Protein AF-A0A821FM91-F1 (afdb_monomer)

Mean predicted aligned error: 4.45 Å

InterPro domains:
  IPR000477 Reverse transcriptase domain [PF00078] (10-121)
  IPR000477 Reverse transcriptase domain [PS50878] (1-121)

Organism: NCBI:txid392032

Sequence (121 aa):
MLERIRLWAETNSLVPIEQSGFRPGCLLPTKVLSIYQEVKNNMTANIPTLAIYVDYQKAYDKVWHKGLIVKLNRLSIPLRLLKLIVSWLNDRRPYVIFGENKSDIFYTYVGLPQGSSLSPF

Foldseek 3Di:
DQVVVVVVCVVLVVDDPLDQFLDPPRDPVVNVVVVVVVVVVCVVVVHDDDDDDDDDDQVQQAAQLVVVLVVCVVSVDPPVVSVVSNVQQPPDFDWDDDPPDIGHTDDGRGGDPPPDSNRRD

Secondary structure (DSSP, 8-state):
-HHHHHHHHHHTT-S-TT--TT-TT--HHHHHHHHHHHHHHHHHTT----------TTTTTT-BHHHHHHHHHHTT--HHHHHHHHHHHTT-----EETTEEPPP---SB---TT-TTTT-

Radius of gyration: 19.13 Å; Cα contacts (8 Å, |Δi|>4): 79; chains: 1; bounding box: 35×43×52 Å

Solvent-accessible surface area (backbone atoms only — not comparable to full-atom values): 7645 Å² total; per-residue (Å²): 110,58,67,60,55,50,52,52,36,58,78,66,65,70,62,58,89,84,60,39,77,84,34,91,96,44,50,71,68,60,53,53,49,52,52,52,50,52,53,51,51,30,57,75,68,71,44,92,80,87,86,87,88,85,82,68,86,58,62,52,58,64,37,46,49,70,60,50,54,52,51,45,57,74,70,63,52,56,68,72,59,51,52,50,53,50,61,72,58,51,94,45,70,53,63,51,74,59,91,95,45,71,54,72,75,46,82,59,78,45,37,49,60,84,89,44,85,60,57,75,106

Nearest PDB structures (foldseek):
  8gh6-assembly1_A  TM=9.407E-01  e=5.348E-01  Bombyx mori

Structure (mmCIF, N/CA/C/O backbone):
data_AF-A0A821FM91-F1
#
_entry.id   AF-A0A821FM91-F1
#
loop_
_atom_site.group_PDB
_atom_site.id
_atom_site.type_symbol
_atom_site.label_atom_id
_atom_site.label_alt_id
_atom_site.label_comp_id
_atom_site.label_asym_id
_atom_site.label_entity_id
_atom_site.label_seq_id
_atom_site.pdbx_PDB_ins_code
_atom_site.Cartn_x
_atom_site.Cartn_y
_atom_site.Cartn_z
_atom_site.occupancy
_atom_site.B_iso_or_equiv
_atom_site.auth_seq_id
_atom_site.auth_comp_id
_atom_site.auth_asym_id
_atom_site.auth_atom_id
_atom_site.pdbx_PDB_model_num
ATOM 1 N N . MET A 1 1 ? 3.092 -6.123 14.266 1.00 85.06 1 MET A N 1
ATOM 2 C CA . MET A 1 1 ? 1.953 -6.619 13.452 1.00 85.06 1 MET A CA 1
ATOM 3 C C . MET A 1 1 ? 2.263 -6.518 11.967 1.00 85.06 1 MET A C 1
ATOM 5 O O . MET A 1 1 ? 2.252 -7.559 11.327 1.00 85.06 1 MET A O 1
ATOM 9 N N . LEU A 1 2 ? 2.607 -5.324 11.466 1.00 90.06 2 LEU A N 1
ATOM 10 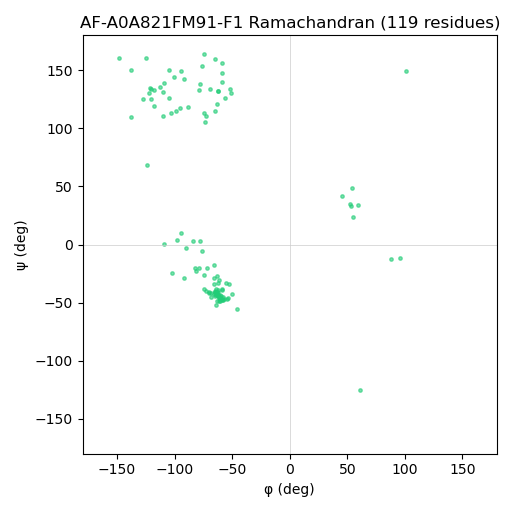C CA . LEU A 1 2 ? 3.031 -5.084 10.080 1.00 90.06 2 LEU A CA 1
ATOM 11 C C . LEU A 1 2 ? 4.055 -6.111 9.572 1.00 90.06 2 LEU A C 1
ATOM 13 O O . LEU A 1 2 ? 3.754 -6.831 8.633 1.00 90.06 2 LEU A O 1
ATOM 17 N N . GLU A 1 3 ? 5.182 -6.284 10.269 1.00 91.81 3 GLU A N 1
ATOM 18 C CA . GLU A 1 3 ? 6.220 -7.251 9.866 1.00 91.81 3 GLU A CA 1
ATOM 19 C C . GLU A 1 3 ? 5.707 -8.685 9.688 1.00 91.81 3 GLU A C 1
ATOM 21 O O . GLU A 1 3 ? 6.156 -9.404 8.805 1.00 91.81 3 GLU A O 1
ATOM 26 N N . ARG A 1 4 ? 4.716 -9.111 10.483 1.00 92.94 4 ARG A N 1
ATOM 27 C CA . ARG A 1 4 ? 4.138 -10.459 10.359 1.00 92.94 4 ARG A CA 1
ATOM 28 C C . ARG A 1 4 ? 3.273 -10.593 9.110 1.00 92.94 4 ARG A C 1
ATOM 30 O O . ARG A 1 4 ? 3.301 -11.639 8.475 1.00 92.94 4 ARG A O 1
ATOM 37 N N . ILE A 1 5 ? 2.496 -9.557 8.789 1.00 92.62 5 ILE A N 1
ATOM 38 C CA . ILE A 1 5 ? 1.675 -9.519 7.572 1.00 92.62 5 ILE A CA 1
ATOM 39 C C . ILE A 1 5 ? 2.595 -9.442 6.356 1.00 92.62 5 ILE A C 1
ATOM 41 O O . ILE A 1 5 ? 2.389 -10.170 5.392 1.00 92.62 5 ILE A O 1
ATOM 45 N N . ARG A 1 6 ? 3.648 -8.627 6.439 1.00 92.25 6 ARG A N 1
ATOM 46 C CA . ARG A 1 6 ? 4.627 -8.465 5.375 1.00 92.25 6 ARG A CA 1
ATOM 47 C C . ARG A 1 6 ? 5.404 -9.736 5.089 1.00 92.25 6 ARG A C 1
ATOM 49 O O . ARG A 1 6 ? 5.415 -10.176 3.947 1.00 92.25 6 ARG A O 1
ATOM 56 N N . LEU A 1 7 ? 5.985 -10.353 6.117 1.00 92.75 7 LEU A N 1
ATOM 57 C CA . LEU A 1 7 ? 6.669 -11.635 5.977 1.00 92.75 7 LEU A CA 1
ATOM 58 C C . LEU A 1 7 ? 5.738 -12.672 5.345 1.00 92.75 7 LEU A C 1
ATOM 60 O O . LEU A 1 7 ? 6.119 -13.329 4.386 1.00 92.75 7 LEU A O 1
ATOM 64 N N . TRP A 1 8 ? 4.496 -12.765 5.828 1.00 94.44 8 TRP A N 1
ATOM 65 C CA . TRP A 1 8 ? 3.517 -13.682 5.256 1.00 94.44 8 TRP A CA 1
ATOM 66 C C . TRP A 1 8 ? 3.219 -13.380 3.777 1.00 94.44 8 TRP A C 1
ATOM 68 O O . TRP A 1 8 ? 3.232 -14.302 2.966 1.00 94.44 8 TRP A O 1
ATOM 78 N N . ALA A 1 9 ? 2.995 -12.118 3.406 1.00 94.25 9 ALA A N 1
ATOM 79 C CA . ALA A 1 9 ? 2.688 -11.732 2.030 1.00 94.25 9 ALA A CA 1
ATOM 80 C C . ALA A 1 9 ? 3.857 -12.003 1.066 1.00 94.25 9 ALA A C 1
ATOM 82 O O . ALA A 1 9 ? 3.634 -12.511 -0.031 1.00 94.25 9 ALA A O 1
ATOM 83 N N . GLU A 1 10 ? 5.092 -11.721 1.487 1.00 92.38 10 GLU A N 1
ATOM 84 C CA . GLU A 1 10 ? 6.310 -11.975 0.704 1.00 92.38 10 GLU A CA 1
ATOM 85 C C . GLU A 1 10 ? 6.571 -13.486 0.567 1.00 92.38 10 GLU A C 1
ATOM 87 O O . GLU A 1 10 ? 6.789 -13.974 -0.538 1.00 92.38 10 GLU A O 1
ATOM 92 N N . THR A 1 11 ? 6.456 -14.266 1.653 1.00 94.44 11 THR A N 1
ATOM 93 C CA . THR A 1 11 ? 6.614 -15.736 1.609 1.00 94.44 11 THR A CA 1
ATOM 94 C C . THR A 1 11 ? 5.577 -16.409 0.704 1.00 94.44 11 THR A C 1
ATOM 96 O O . THR A 1 11 ? 5.870 -17.433 0.096 1.00 94.44 11 THR A O 1
ATOM 99 N N . ASN A 1 12 ? 4.380 -15.830 0.579 1.00 95.12 12 ASN A N 1
ATOM 100 C CA . ASN A 1 12 ? 3.323 -16.341 -0.296 1.00 95.12 12 ASN A CA 1
ATOM 101 C C . ASN A 1 12 ? 3.318 -15.678 -1.685 1.00 95.12 12 ASN A C 1
ATOM 103 O O . ASN A 1 12 ? 2.372 -15.880 -2.441 1.00 95.12 12 ASN A O 1
ATOM 107 N N . SER A 1 13 ? 4.351 -14.898 -2.033 1.00 93.81 13 SER A N 1
ATOM 108 C CA . SER A 1 13 ? 4.489 -14.228 -3.338 1.00 93.81 13 SER A CA 1
ATOM 109 C C . SER A 1 13 ? 3.263 -13.390 -3.740 1.00 93.81 13 SER A C 1
ATOM 111 O O . SER A 1 13 ? 2.902 -13.312 -4.911 1.00 93.81 13 SER A O 1
ATOM 113 N N . LEU A 1 14 ? 2.598 -12.767 -2.761 1.00 93.31 14 LEU A N 1
ATOM 114 C CA . LEU A 1 14 ? 1.389 -11.969 -2.996 1.00 93.31 14 LEU A CA 1
ATOM 115 C C . LEU A 1 14 ? 1.690 -10.544 -3.460 1.00 93.31 14 LEU A C 1
ATOM 117 O O . LEU A 1 14 ? 0.810 -9.880 -4.006 1.00 93.31 14 LEU A O 1
ATOM 121 N N . VAL A 1 15 ? 2.908 -10.065 -3.207 1.00 90.94 15 VAL A N 1
ATOM 122 C CA . VAL A 1 15 ? 3.376 -8.743 -3.626 1.00 90.94 15 VAL A CA 1
ATOM 123 C C . VAL A 1 15 ? 4.196 -8.914 -4.907 1.00 90.94 15 VAL A C 1
ATOM 125 O O . VAL A 1 15 ? 5.249 -9.553 -4.853 1.00 90.94 15 VAL A O 1
ATOM 128 N N . PRO A 1 16 ? 3.748 -8.365 -6.051 1.00 91.19 16 PRO A N 1
ATOM 129 C CA . PRO A 1 16 ? 4.504 -8.428 -7.298 1.00 91.19 16 PRO A CA 1
ATOM 130 C C . PRO A 1 16 ? 5.885 -7.787 -7.148 1.00 91.19 16 PRO A C 1
ATOM 132 O O . PRO A 1 16 ? 6.050 -6.802 -6.421 1.00 91.19 16 PRO A O 1
ATOM 135 N N . ILE A 1 17 ? 6.884 -8.306 -7.863 1.00 89.50 17 ILE A N 1
ATOM 136 C CA . ILE A 1 17 ? 8.252 -7.779 -7.781 1.00 89.50 17 ILE A CA 1
ATOM 137 C C . ILE A 1 17 ? 8.341 -6.329 -8.273 1.00 89.50 17 ILE A C 1
ATOM 139 O O . ILE A 1 17 ? 9.167 -5.550 -7.801 1.00 89.50 17 ILE A O 1
ATOM 143 N N . GLU A 1 18 ? 7.430 -5.944 -9.161 1.00 89.88 18 GLU A N 1
ATOM 144 C CA . GLU A 1 18 ? 7.314 -4.617 -9.742 1.00 89.88 18 GLU A CA 1
ATOM 145 C C . GLU A 1 18 ? 6.798 -3.577 -8.740 1.00 89.88 18 GLU A C 1
ATOM 147 O O . GLU A 1 18 ? 7.006 -2.378 -8.971 1.00 89.88 18 GLU A O 1
ATOM 152 N N . GLN A 1 19 ? 6.144 -4.007 -7.650 1.00 90.88 19 GLN A N 1
ATOM 153 C CA . GLN A 1 19 ? 5.622 -3.122 -6.614 1.00 90.88 19 GLN A CA 1
ATOM 154 C C . GLN A 1 19 ? 6.771 -2.551 -5.779 1.00 90.88 19 GLN A C 1
ATOM 156 O O . GLN A 1 19 ? 7.421 -3.244 -4.998 1.00 90.88 19 GLN A O 1
ATOM 161 N N . SER A 1 20 ? 6.996 -1.246 -5.933 1.00 90.94 20 SER A N 1
ATOM 162 C CA . SER A 1 20 ? 8.031 -0.507 -5.197 1.00 90.94 20 SER A CA 1
ATOM 163 C C . SER A 1 20 ? 7.475 0.327 -4.041 1.00 90.94 20 SER A C 1
ATOM 165 O O . SER A 1 20 ? 8.198 0.628 -3.096 1.00 90.94 20 SER A O 1
ATOM 167 N N . GLY A 1 21 ? 6.197 0.711 -4.105 1.00 90.25 21 GLY A N 1
ATOM 168 C CA . GLY A 1 21 ? 5.554 1.505 -3.058 1.00 90.25 21 GLY A CA 1
ATOM 169 C C . GLY A 1 21 ? 5.518 0.754 -1.729 1.00 90.25 21 GLY A C 1
ATOM 170 O O . GLY A 1 21 ? 5.141 -0.416 -1.693 1.00 90.25 21 GLY A O 1
ATOM 171 N N . PHE A 1 22 ? 5.920 1.436 -0.651 1.00 87.81 22 PHE A N 1
ATOM 172 C CA . PHE A 1 22 ? 5.894 0.928 0.730 1.00 87.81 22 PHE A CA 1
ATOM 173 C C . PHE A 1 22 ? 6.627 -0.408 0.941 1.00 87.81 22 PHE A C 1
ATOM 175 O O . PHE A 1 22 ? 6.376 -1.119 1.914 1.00 87.81 22 PHE A O 1
ATOM 182 N N . ARG A 1 23 ? 7.581 -0.732 0.057 1.00 87.94 23 ARG A N 1
ATOM 183 C CA . ARG A 1 23 ? 8.397 -1.944 0.126 1.00 87.94 23 ARG A CA 1
ATOM 184 C C . ARG A 1 23 ? 9.839 -1.587 0.495 1.00 87.94 23 ARG A C 1
ATOM 186 O O . ARG A 1 23 ? 10.547 -0.976 -0.301 1.00 87.94 23 ARG A O 1
ATOM 193 N N . PRO A 1 24 ? 10.300 -1.940 1.704 1.00 86.75 24 PRO A N 1
ATOM 194 C CA . PRO A 1 24 ? 11.685 -1.730 2.109 1.00 86.75 24 PRO A CA 1
ATOM 195 C C . PRO A 1 24 ? 12.705 -2.279 1.114 1.00 86.75 24 PRO A C 1
ATOM 197 O O . PRO A 1 24 ? 12.565 -3.402 0.635 1.00 86.75 24 PRO A O 1
ATOM 200 N N . GLY A 1 25 ? 13.718 -1.462 0.823 1.00 87.19 25 GLY A N 1
ATOM 201 C CA . GLY A 1 25 ? 14.718 -1.715 -0.218 1.00 87.19 25 GLY A CA 1
ATOM 202 C C . GLY A 1 25 ? 14.322 -1.211 -1.612 1.00 87.19 25 GLY A C 1
ATOM 203 O O . GLY A 1 25 ? 15.186 -1.118 -2.479 1.00 87.19 25 GLY A O 1
ATOM 204 N N . CYS A 1 26 ? 13.062 -0.825 -1.837 1.00 89.19 26 CYS A N 1
ATOM 205 C CA . CYS A 1 26 ? 12.602 -0.259 -3.103 1.00 89.19 26 CYS A CA 1
ATOM 206 C C . CYS A 1 26 ? 12.451 1.261 -2.991 1.00 89.19 26 CYS A C 1
ATOM 208 O O . CYS A 1 26 ? 11.584 1.766 -2.280 1.00 89.19 26 CYS A O 1
ATOM 210 N N . LEU A 1 27 ? 13.292 2.002 -3.714 1.00 91.38 27 LEU A N 1
ATOM 211 C CA . LEU A 1 27 ? 13.264 3.463 -3.733 1.00 91.38 27 LEU A CA 1
ATOM 212 C C . LEU A 1 27 ? 12.650 3.981 -5.037 1.00 91.38 27 LEU A C 1
ATOM 214 O O . LEU A 1 27 ? 12.798 3.371 -6.099 1.00 91.38 27 LEU A O 1
ATOM 218 N N . LEU A 1 28 ? 12.005 5.150 -4.964 1.00 91.19 28 LEU A N 1
ATOM 219 C CA . LEU A 1 28 ? 11.433 5.823 -6.133 1.00 91.19 28 LEU A CA 1
ATOM 220 C C . LEU A 1 28 ? 12.461 6.031 -7.265 1.00 91.19 28 LEU A C 1
ATOM 222 O O . LEU A 1 28 ? 12.135 5.675 -8.398 1.00 91.19 28 LEU A O 1
ATOM 226 N N . PRO A 1 29 ? 13.697 6.515 -7.009 1.00 93.44 29 PRO A N 1
ATOM 227 C CA . PRO A 1 29 ? 14.688 6.692 -8.070 1.00 93.44 29 PRO A CA 1
ATOM 228 C C . PRO A 1 29 ? 15.009 5.392 -8.811 1.00 93.44 29 PRO A C 1
ATOM 230 O O . PRO A 1 29 ? 15.119 5.399 -10.033 1.00 93.44 29 PRO A O 1
ATOM 233 N N . THR A 1 30 ? 15.081 4.263 -8.100 1.00 89.56 30 THR A N 1
ATOM 234 C CA . THR A 1 30 ? 15.330 2.949 -8.707 1.00 89.56 30 THR A CA 1
ATOM 235 C C . THR A 1 30 ? 14.200 2.555 -9.654 1.00 89.56 30 THR A C 1
ATOM 237 O O . THR A 1 30 ? 14.458 2.061 -10.750 1.00 89.56 30 THR A O 1
ATOM 240 N N . LYS A 1 31 ? 12.942 2.813 -9.273 1.00 91.75 31 LYS A N 1
ATOM 241 C CA . LYS A 1 31 ? 11.792 2.501 -10.131 1.00 91.75 31 LYS A CA 1
ATOM 242 C C . LYS A 1 31 ? 11.726 3.412 -11.357 1.00 91.75 31 LYS A C 1
ATOM 244 O O . LYS A 1 31 ? 11.471 2.921 -12.453 1.00 91.75 31 LYS A O 1
ATOM 249 N N . VAL A 1 32 ? 12.007 4.704 -11.189 1.00 94.00 32 VAL A N 1
ATOM 250 C CA . VAL A 1 32 ? 12.088 5.662 -12.305 1.00 94.00 32 VAL A CA 1
ATOM 251 C C . VAL A 1 32 ? 13.190 5.257 -13.283 1.00 94.00 32 VAL A C 1
ATOM 253 O O . VAL A 1 32 ? 12.946 5.208 -14.486 1.00 94.00 32 VAL A O 1
ATOM 256 N N . LEU A 1 33 ? 14.373 4.897 -12.777 1.00 94.38 33 LEU A N 1
ATOM 257 C CA . LEU A 1 33 ? 15.487 4.442 -13.606 1.00 94.38 33 LEU A CA 1
ATOM 258 C C . LEU A 1 33 ? 15.150 3.149 -14.361 1.00 94.38 33 LEU A C 1
ATOM 260 O O . LEU A 1 33 ? 15.468 3.038 -15.541 1.00 94.38 33 LEU A O 1
ATOM 264 N N . SER A 1 34 ? 14.469 2.201 -13.709 1.00 92.69 34 SER A N 1
ATOM 265 C CA . SER A 1 34 ? 14.004 0.963 -14.347 1.00 92.69 34 SER A CA 1
ATOM 266 C C . SER A 1 34 ? 13.078 1.247 -15.531 1.00 92.69 34 SER A C 1
ATOM 268 O O . SER A 1 34 ? 13.289 0.693 -16.606 1.00 92.69 34 SER A O 1
ATOM 270 N N . ILE A 1 35 ? 12.085 2.126 -15.353 1.00 94.31 35 ILE A N 1
ATOM 271 C CA . ILE A 1 35 ? 11.147 2.505 -16.423 1.00 94.31 35 ILE A CA 1
ATOM 272 C C . ILE A 1 35 ? 11.891 3.236 -17.547 1.00 94.31 35 ILE A C 1
ATOM 274 O O . ILE A 1 35 ? 11.697 2.933 -18.721 1.00 94.31 35 ILE A O 1
ATOM 278 N N . TYR A 1 36 ? 12.778 4.172 -17.199 1.00 96.19 36 TYR A N 1
ATOM 279 C CA . TYR A 1 36 ? 13.594 4.891 -18.178 1.00 96.19 36 TYR A CA 1
ATOM 280 C C . TYR A 1 36 ? 14.438 3.935 -19.030 1.00 96.19 36 TYR A C 1
ATOM 282 O O . TYR A 1 36 ? 14.482 4.068 -20.254 1.00 96.19 36 TYR A O 1
ATOM 290 N N . GLN A 1 37 ? 15.087 2.956 -18.396 1.00 96.88 37 GLN A N 1
ATOM 291 C CA . GLN A 1 37 ? 15.913 1.976 -19.092 1.00 96.88 37 GLN A CA 1
ATOM 292 C C . GLN A 1 37 ? 15.078 1.088 -20.020 1.00 96.88 37 GLN A C 1
ATOM 294 O O . GLN A 1 37 ? 15.501 0.826 -21.143 1.00 96.88 37 GLN A O 1
ATOM 299 N N . GLU A 1 38 ? 13.893 0.658 -19.586 1.00 96.06 38 GLU A N 1
ATOM 300 C CA . GLU A 1 38 ? 12.968 -0.133 -20.403 1.00 96.06 38 GLU A CA 1
ATOM 301 C C . GLU A 1 38 ? 12.524 0.635 -21.655 1.00 96.06 38 GLU A C 1
ATOM 303 O O . GLU A 1 38 ? 12.663 0.139 -22.774 1.00 96.06 38 GLU A O 1
ATOM 308 N N . VAL A 1 39 ? 12.103 1.893 -21.487 1.00 97.38 39 VAL A N 1
ATOM 309 C CA . VAL A 1 39 ? 11.733 2.774 -22.607 1.00 97.38 39 VAL A CA 1
ATOM 310 C C . VAL A 1 39 ? 12.913 2.968 -23.563 1.00 97.38 39 VAL A C 1
ATOM 312 O O . VAL A 1 39 ? 12.749 2.865 -24.778 1.00 97.38 39 VAL A O 1
ATOM 315 N N . LYS A 1 40 ? 14.120 3.203 -23.035 1.00 97.81 40 LYS A N 1
ATOM 316 C CA . LYS A 1 40 ? 15.336 3.381 -23.844 1.00 97.81 40 LYS A CA 1
ATOM 317 C C . LYS A 1 40 ? 15.703 2.121 -24.635 1.00 97.81 40 LYS A C 1
ATOM 319 O O . LYS A 1 40 ? 16.094 2.221 -25.801 1.00 97.81 40 LYS A O 1
ATOM 324 N N . ASN A 1 41 ? 15.569 0.947 -24.023 1.00 98.12 41 ASN A N 1
ATOM 325 C CA . ASN A 1 41 ? 15.821 -0.332 -24.684 1.00 98.12 41 ASN A CA 1
ATOM 326 C C . ASN A 1 41 ? 14.839 -0.552 -25.838 1.00 98.12 41 ASN A C 1
ATOM 328 O O . ASN A 1 41 ? 15.267 -0.828 -26.958 1.00 98.12 41 ASN A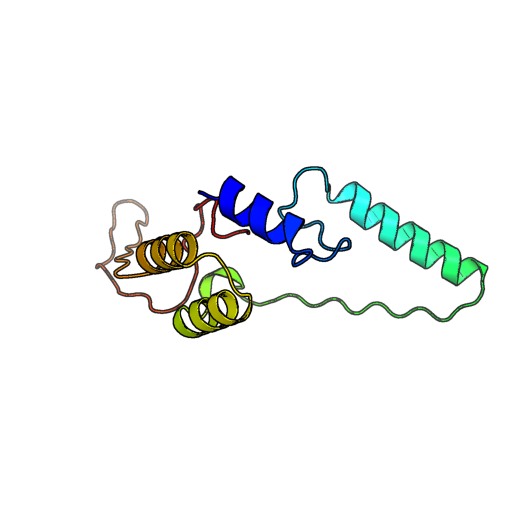 O 1
ATOM 332 N N . ASN A 1 42 ? 13.544 -0.348 -25.593 1.00 98.06 42 ASN A N 1
ATOM 333 C CA . ASN A 1 42 ? 12.517 -0.512 -26.620 1.00 98.06 42 ASN A CA 1
ATOM 334 C C . ASN A 1 42 ? 12.681 0.496 -27.761 1.00 98.06 42 ASN A C 1
ATOM 336 O O . ASN A 1 42 ? 12.538 0.128 -28.925 1.00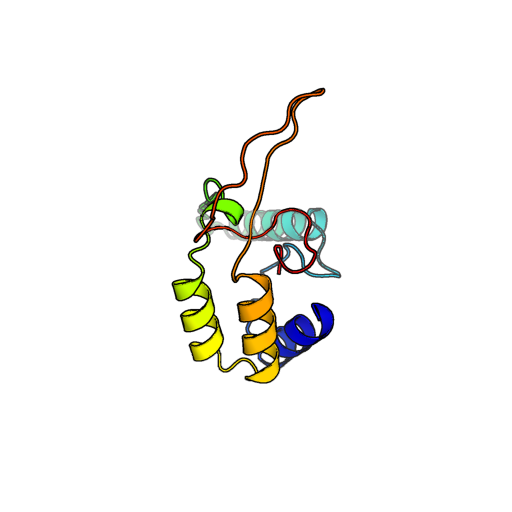 98.06 42 ASN A O 1
ATOM 340 N N . MET A 1 43 ? 13.056 1.740 -27.445 1.00 97.19 43 MET A N 1
ATOM 341 C CA . MET A 1 43 ? 13.364 2.759 -28.449 1.00 97.19 43 MET A CA 1
ATOM 342 C C . MET A 1 43 ? 14.530 2.328 -29.348 1.00 97.19 43 MET A C 1
ATOM 344 O O . MET A 1 43 ? 14.440 2.448 -30.565 1.00 97.19 43 MET A O 1
ATOM 348 N N . THR A 1 44 ? 15.596 1.768 -28.767 1.00 97.94 44 THR A N 1
ATOM 349 C CA . THR A 1 44 ? 16.758 1.261 -29.524 1.00 97.94 44 THR A CA 1
ATOM 350 C C . THR A 1 44 ? 16.388 0.062 -30.403 1.00 97.94 44 THR A C 1
ATOM 352 O O . THR A 1 44 ? 16.914 -0.093 -31.502 1.00 97.94 44 THR A O 1
ATOM 355 N N . ALA A 1 45 ? 15.460 -0.774 -29.937 1.00 98.25 45 ALA A N 1
ATOM 356 C CA . ALA A 1 45 ? 14.961 -1.940 -30.659 1.00 98.25 45 ALA A CA 1
ATOM 357 C C . ALA A 1 45 ? 13.836 -1.621 -31.668 1.00 98.25 45 ALA A C 1
ATOM 359 O O . ALA A 1 45 ? 13.306 -2.542 -32.284 1.00 98.25 45 ALA A O 1
ATOM 360 N N . ASN A 1 46 ? 13.458 -0.346 -31.842 1.00 97.38 46 ASN A N 1
ATOM 361 C CA . ASN A 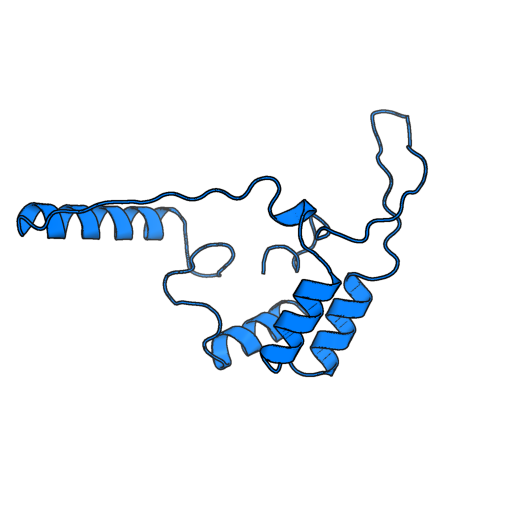1 46 ? 12.304 0.084 -32.645 1.00 97.38 46 ASN A CA 1
ATOM 362 C C . ASN A 1 46 ? 10.981 -0.607 -32.255 1.00 97.38 46 ASN A C 1
ATOM 364 O O . ASN A 1 46 ? 10.118 -0.844 -33.099 1.00 97.38 46 ASN A O 1
ATOM 368 N N . ILE A 1 47 ? 10.809 -0.927 -30.971 1.00 98.25 47 ILE A N 1
ATOM 369 C CA . ILE A 1 47 ? 9.583 -1.517 -30.429 1.00 98.25 47 ILE A CA 1
ATOM 370 C C . ILE A 1 47 ? 8.635 -0.379 -30.014 1.00 98.25 47 ILE A C 1
ATOM 372 O O . ILE A 1 47 ?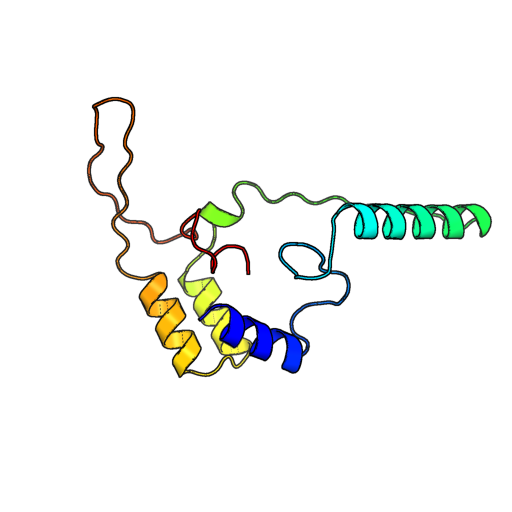 8.976 0.400 -29.113 1.00 98.25 47 ILE A O 1
ATOM 376 N N . PRO A 1 48 ? 7.432 -0.269 -30.613 1.00 96.00 48 PRO A N 1
ATOM 377 C CA . PRO A 1 48 ? 6.430 0.696 -30.176 1.00 96.00 48 PRO A CA 1
ATOM 378 C C . PRO A 1 48 ? 6.099 0.499 -28.695 1.00 96.00 48 PRO A C 1
ATOM 380 O O . PRO A 1 48 ? 5.748 -0.598 -28.270 1.00 96.00 48 PRO A O 1
ATOM 383 N N . THR A 1 49 ? 6.215 1.565 -27.903 1.00 95.94 49 THR A N 1
ATOM 384 C CA . THR A 1 49 ? 6.018 1.518 -26.447 1.00 95.94 49 THR A CA 1
ATOM 385 C C . THR A 1 49 ? 4.917 2.488 -26.037 1.00 95.94 49 THR A C 1
ATOM 387 O O . THR A 1 49 ? 4.947 3.658 -26.412 1.00 95.94 49 THR A O 1
ATOM 390 N N . LEU A 1 50 ? 3.961 2.005 -25.242 1.00 95.88 50 LEU A N 1
ATOM 391 C CA . LEU A 1 50 ? 2.870 2.789 -24.665 1.00 95.88 50 LEU A CA 1
ATOM 392 C C . LEU A 1 50 ? 2.929 2.683 -23.140 1.00 95.88 50 LEU A C 1
ATOM 394 O O . LEU A 1 50 ? 3.064 1.586 -22.604 1.00 95.88 50 LEU A O 1
ATOM 398 N N . ALA A 1 51 ? 2.778 3.809 -22.446 1.00 94.31 51 ALA A N 1
ATOM 399 C CA . ALA A 1 51 ? 2.658 3.847 -20.992 1.00 94.31 51 ALA A CA 1
ATOM 400 C C . ALA A 1 51 ? 1.251 4.303 -20.584 1.00 94.31 51 ALA A C 1
ATOM 402 O O . ALA A 1 51 ? 0.732 5.280 -21.123 1.00 94.31 51 ALA A O 1
ATOM 403 N N . ILE A 1 52 ? 0.655 3.612 -19.609 1.00 95.94 52 ILE A N 1
ATOM 404 C CA . ILE A 1 52 ? -0.635 3.969 -19.010 1.00 95.94 52 ILE A CA 1
ATOM 405 C C . ILE A 1 52 ? -0.397 4.259 -17.531 1.00 95.94 52 ILE A C 1
ATOM 407 O O . ILE A 1 52 ? 0.032 3.383 -16.781 1.00 95.94 52 ILE A O 1
ATOM 411 N N . TYR A 1 53 ? -0.697 5.487 -17.115 1.00 94.25 53 TYR A N 1
ATOM 412 C CA . TYR A 1 53 ? -0.601 5.912 -15.722 1.00 94.25 53 TYR A CA 1
ATOM 413 C C . TYR A 1 53 ? -2.001 5.996 -15.120 1.00 94.25 53 TYR A C 1
ATOM 415 O O . TYR A 1 53 ? -2.877 6.664 -15.666 1.00 94.25 53 TYR A O 1
ATOM 423 N N . VAL A 1 54 ? -2.208 5.309 -13.996 1.00 95.75 54 VAL A N 1
ATOM 424 C CA . VAL A 1 54 ? -3.482 5.281 -13.270 1.00 95.75 54 VAL A CA 1
ATOM 425 C C . VAL A 1 54 ? -3.245 5.803 -11.864 1.00 95.75 54 VAL A C 1
ATOM 427 O O . VAL A 1 54 ? -2.403 5.269 -11.144 1.00 95.75 54 VAL A O 1
ATOM 430 N N . ASP A 1 55 ? -4.014 6.817 -11.474 1.00 94.88 55 ASP A N 1
ATOM 431 C CA . ASP A 1 55 ? -4.037 7.333 -10.109 1.00 94.88 55 ASP A CA 1
ATOM 432 C C . ASP A 1 55 ? -5.428 7.164 -9.493 1.00 94.88 55 ASP A C 1
ATOM 434 O O . ASP A 1 55 ? -6.455 7.451 -10.115 1.00 94.88 55 ASP A O 1
ATOM 438 N N . TYR A 1 56 ? -5.466 6.660 -8.261 1.00 92.56 56 TYR A N 1
ATOM 439 C CA . TYR A 1 56 ? -6.713 6.371 -7.562 1.00 92.56 56 TYR A CA 1
ATOM 440 C C . TYR A 1 56 ? -7.102 7.534 -6.654 1.00 92.56 56 TYR A C 1
ATOM 442 O O . TYR A 1 56 ? -6.452 7.820 -5.648 1.00 92.56 56 TYR A O 1
ATOM 450 N N . GLN A 1 57 ? -8.252 8.147 -6.936 1.00 93.75 57 GLN A N 1
ATOM 451 C CA . GLN A 1 57 ? -8.768 9.231 -6.109 1.00 93.75 57 GLN A CA 1
ATOM 452 C C . GLN A 1 57 ? -9.078 8.751 -4.680 1.00 93.75 57 GLN A C 1
ATOM 454 O O . GLN A 1 57 ? -9.972 7.921 -4.485 1.00 93.75 57 GLN A O 1
ATOM 459 N N . LYS A 1 58 ? -8.428 9.362 -3.678 1.00 90.69 58 LYS A N 1
ATOM 460 C CA . LYS A 1 58 ? -8.627 9.069 -2.244 1.00 90.69 58 LYS A CA 1
ATOM 461 C C . LYS A 1 58 ? -8.457 7.576 -1.922 1.00 90.69 58 LYS A C 1
ATOM 463 O O . LYS A 1 58 ? -9.308 6.974 -1.266 1.00 90.69 58 LYS A O 1
ATOM 468 N N . ALA A 1 59 ? -7.365 6.981 -2.407 1.00 91.56 59 ALA A N 1
ATOM 469 C CA . ALA A 1 59 ? -7.087 5.547 -2.293 1.00 91.56 59 ALA A CA 1
ATOM 470 C C . ALA A 1 59 ? -7.246 5.007 -0.861 1.00 91.56 59 ALA A C 1
ATOM 472 O O . ALA A 1 59 ? -7.870 3.966 -0.671 1.00 91.56 59 ALA A O 1
ATOM 473 N N . TYR A 1 60 ? -6.761 5.742 0.145 1.00 90.50 60 TYR A N 1
ATOM 474 C CA . TYR A 1 60 ? -6.900 5.340 1.544 1.00 90.50 60 TYR A CA 1
ATOM 475 C C . TYR A 1 60 ? -8.306 5.538 2.089 1.00 90.50 60 TYR A C 1
ATOM 477 O O . TYR A 1 60 ? -8.761 4.679 2.828 1.00 90.50 60 TYR A O 1
ATOM 485 N N . ASP A 1 61 ? -9.015 6.608 1.729 1.00 90.06 61 ASP A N 1
ATOM 486 C CA . ASP A 1 61 ? -10.308 6.948 2.346 1.00 90.06 61 ASP A CA 1
ATOM 487 C C . ASP A 1 61 ? -11.470 6.113 1.796 1.00 90.06 61 ASP A C 1
ATOM 489 O O . ASP A 1 61 ? -12.508 5.981 2.441 1.00 90.06 61 ASP A O 1
ATOM 493 N N . LYS A 1 62 ? -11.306 5.527 0.604 1.00 92.38 62 LYS A N 1
ATOM 494 C CA . LYS A 1 62 ? -12.365 4.775 -0.088 1.00 92.38 62 LYS A CA 1
ATOM 495 C C . LYS A 1 62 ? -12.287 3.256 0.088 1.00 92.38 62 LYS A C 1
ATOM 497 O O . LYS A 1 62 ? -13.092 2.538 -0.502 1.00 92.38 62 LYS A O 1
ATOM 502 N N . VAL A 1 63 ? -11.358 2.737 0.894 1.00 94.25 63 VAL A N 1
ATOM 503 C CA . VAL A 1 63 ? -11.213 1.283 1.082 1.00 94.25 63 VAL A CA 1
ATOM 504 C C . VAL A 1 63 ? -12.444 0.693 1.767 1.00 94.25 63 VAL A C 1
ATOM 506 O O . VAL A 1 63 ? -12.710 0.966 2.935 1.00 94.25 63 VAL A O 1
ATOM 509 N N . TRP A 1 64 ? -13.182 -0.166 1.068 1.00 93.94 64 TRP A N 1
ATOM 510 C CA . TRP A 1 64 ? -14.345 -0.846 1.632 1.00 93.94 64 TRP A CA 1
ATOM 511 C C . TRP A 1 64 ? -13.927 -1.958 2.599 1.00 93.94 64 TRP A C 1
ATOM 513 O O . TRP A 1 64 ? -13.379 -2.977 2.178 1.00 93.94 64 TRP A O 1
ATOM 523 N N . HIS A 1 65 ? -14.218 -1.794 3.895 1.00 93.88 65 HIS A N 1
ATOM 524 C CA . HIS A 1 65 ? -13.740 -2.713 4.939 1.00 93.88 65 HIS A CA 1
ATOM 525 C C . HIS A 1 65 ? -14.187 -4.158 4.714 1.00 93.88 65 HIS A C 1
ATOM 527 O O . HIS A 1 65 ? -13.362 -5.067 4.748 1.00 93.88 65 HIS A O 1
ATOM 533 N N . LYS A 1 66 ? -15.477 -4.383 4.424 1.00 93.75 66 LYS A N 1
ATOM 534 C CA . LYS A 1 66 ? -16.001 -5.740 4.180 1.00 93.75 66 LYS A CA 1
ATOM 535 C C . LYS A 1 66 ? -15.330 -6.382 2.963 1.00 93.75 66 LYS A C 1
ATOM 537 O O . LYS A 1 66 ? -14.929 -7.540 3.032 1.00 93.75 66 LYS A O 1
ATOM 542 N N . GLY A 1 67 ? -15.161 -5.620 1.880 1.00 95.75 67 GLY A N 1
ATOM 543 C CA . GLY A 1 67 ? -14.474 -6.084 0.674 1.00 95.75 67 GLY A CA 1
ATOM 544 C C . GLY A 1 67 ? -13.014 -6.449 0.935 1.00 95.75 67 GLY A C 1
ATOM 545 O O . GLY A 1 67 ? -12.562 -7.508 0.501 1.00 95.75 67 GLY A O 1
ATOM 546 N N . LEU A 1 68 ? -12.299 -5.624 1.706 1.00 95.12 68 LEU A N 1
ATOM 547 C CA . LEU A 1 68 ? -10.925 -5.898 2.124 1.00 95.12 68 LEU A CA 1
ATOM 548 C C . LEU A 1 68 ? -10.834 -7.193 2.943 1.00 95.12 68 LEU A C 1
ATOM 550 O O . LEU A 1 68 ? -10.003 -8.045 2.640 1.00 95.12 68 LEU A O 1
ATOM 554 N N . ILE A 1 69 ? -11.716 -7.384 3.927 1.00 95.81 69 ILE A N 1
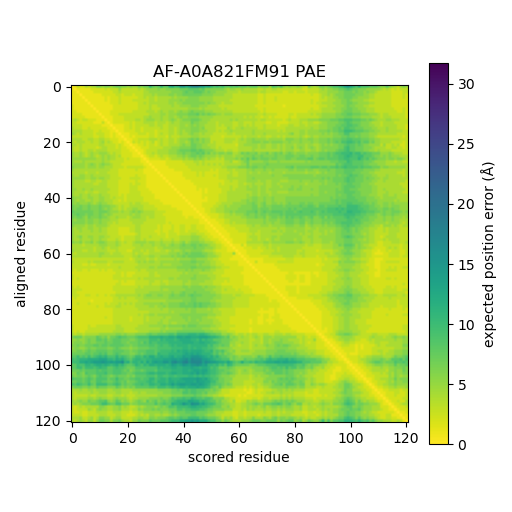ATOM 555 C CA . ILE A 1 69 ? -11.749 -8.594 4.765 1.00 95.81 69 ILE A CA 1
ATOM 556 C C . ILE A 1 69 ? -12.013 -9.843 3.913 1.00 95.81 69 ILE A C 1
ATOM 558 O O . ILE A 1 69 ? -11.314 -10.844 4.061 1.00 95.81 69 ILE A O 1
ATOM 562 N N . VAL A 1 70 ? -12.975 -9.782 2.985 1.00 97.06 70 VAL A N 1
ATOM 563 C CA . VAL A 1 70 ? -13.263 -10.890 2.057 1.00 97.06 70 VAL A CA 1
ATOM 564 C C . VAL A 1 70 ? -12.055 -11.188 1.169 1.00 97.06 70 VAL A C 1
ATOM 566 O O . VAL A 1 70 ? -11.700 -12.356 1.006 1.00 97.06 70 VAL A O 1
ATOM 569 N N . LYS A 1 71 ? -11.395 -10.158 0.624 1.00 96.25 71 LYS A N 1
ATOM 570 C CA . LYS A 1 71 ? -10.185 -10.314 -0.195 1.00 96.25 71 LYS A CA 1
ATOM 571 C C . LYS A 1 71 ? -9.063 -10.985 0.598 1.00 96.25 71 LYS A C 1
ATOM 573 O O . LYS A 1 71 ? -8.501 -11.965 0.127 1.00 96.25 71 LYS A O 1
ATOM 578 N N . LEU A 1 72 ? -8.781 -10.512 1.810 1.00 95.31 72 LEU A N 1
ATOM 579 C CA . LEU A 1 72 ? -7.745 -11.077 2.680 1.00 95.31 72 LEU A CA 1
ATOM 580 C C . LEU A 1 72 ? -8.041 -12.530 3.069 1.00 95.31 72 LEU A C 1
ATOM 582 O O . LEU A 1 72 ? -7.136 -13.362 3.070 1.00 95.31 72 LEU A O 1
ATOM 586 N N . ASN A 1 73 ? -9.306 -12.856 3.341 1.00 96.00 73 ASN A N 1
ATOM 587 C CA . ASN A 1 73 ? -9.720 -14.229 3.615 1.00 96.00 73 ASN A CA 1
ATOM 588 C C . ASN A 1 73 ? -9.529 -15.145 2.393 1.00 96.00 73 ASN A C 1
ATOM 590 O O . ASN A 1 73 ? -9.059 -16.269 2.538 1.00 96.00 73 ASN A O 1
ATOM 594 N N . ARG A 1 74 ? -9.836 -14.657 1.181 1.00 96.50 74 ARG A N 1
ATOM 595 C CA . ARG A 1 74 ? -9.597 -15.390 -0.078 1.00 96.50 74 ARG A CA 1
ATOM 596 C C . ARG A 1 74 ? -8.114 -15.606 -0.377 1.00 96.50 74 ARG A C 1
ATOM 598 O O . ARG A 1 74 ? -7.778 -16.596 -1.007 1.00 96.50 74 ARG A O 1
ATOM 605 N N . LEU A 1 75 ? -7.248 -14.708 0.091 1.00 95.44 75 LEU A N 1
ATOM 606 C CA . LEU A 1 75 ? -5.792 -14.860 0.022 1.00 95.44 75 LEU A CA 1
ATOM 607 C C . LEU A 1 75 ? -5.237 -15.810 1.098 1.00 95.44 75 LEU A C 1
ATOM 609 O O . LEU A 1 75 ? -4.027 -15.966 1.202 1.00 95.44 75 LEU A O 1
ATOM 613 N N . SER A 1 76 ? -6.099 -16.428 1.913 1.00 95.56 76 SER A N 1
ATOM 614 C CA . SER A 1 76 ? -5.712 -17.381 2.959 1.00 95.56 76 SER A CA 1
ATOM 615 C C . SER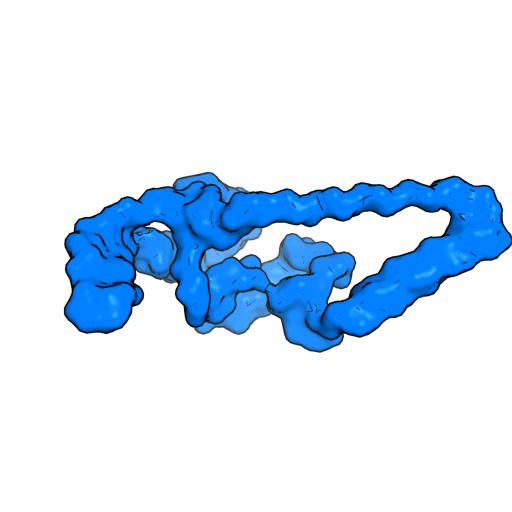 A 1 76 ? -4.762 -16.799 4.014 1.00 95.56 76 SER A C 1
ATOM 617 O O . SER A 1 76 ? -3.921 -17.513 4.565 1.00 95.56 76 SER A O 1
ATOM 619 N N . ILE A 1 77 ? -4.912 -15.509 4.347 1.00 95.44 77 ILE A N 1
ATOM 620 C CA . ILE A 1 77 ? -4.159 -14.919 5.460 1.00 95.44 77 ILE A CA 1
ATOM 621 C C . ILE A 1 77 ? -4.473 -15.669 6.767 1.00 95.44 77 ILE A C 1
ATOM 623 O O . ILE A 1 77 ? -5.636 -16.001 7.020 1.00 95.44 77 ILE A O 1
ATOM 627 N N . PRO A 1 78 ? -3.479 -15.926 7.640 1.00 95.75 78 PRO A N 1
ATOM 628 C CA . PRO A 1 78 ? -3.708 -16.609 8.900 1.00 95.75 78 PRO A CA 1
ATOM 629 C C . PRO A 1 78 ? -4.847 -15.970 9.690 1.00 95.75 78 PRO A C 1
ATOM 631 O O . PRO A 1 78 ? -4.839 -14.764 9.947 1.00 95.75 78 PRO A O 1
ATOM 634 N N . LEU A 1 79 ? -5.794 -16.791 10.151 1.00 96.00 79 LEU A N 1
ATOM 635 C CA . LEU A 1 79 ? -7.010 -16.324 10.826 1.00 96.00 79 LEU A CA 1
ATOM 636 C C . LEU A 1 79 ? -6.718 -15.379 12.005 1.00 96.00 79 LEU A C 1
ATOM 638 O O . LEU A 1 79 ? -7.461 -14.433 12.251 1.00 96.00 79 LEU A O 1
ATOM 642 N N . ARG A 1 80 ? -5.611 -15.603 12.727 1.00 95.31 80 ARG A N 1
ATOM 643 C CA . ARG A 1 80 ? -5.173 -14.715 13.818 1.00 95.31 80 ARG A CA 1
ATOM 644 C C . ARG A 1 80 ? -4.811 -13.311 13.316 1.00 95.31 80 ARG A C 1
ATOM 646 O O . ARG A 1 80 ? -5.158 -12.341 13.978 1.00 95.31 80 ARG A O 1
ATOM 653 N N . LEU A 1 81 ? -4.138 -13.194 12.168 1.00 95.06 81 LEU A N 1
ATOM 654 C CA . LEU A 1 81 ? -3.822 -11.900 11.553 1.00 95.06 81 LEU A CA 1
ATOM 655 C C . LEU A 1 81 ? -5.086 -11.235 11.005 1.00 95.06 81 LEU A C 1
ATOM 657 O O . LEU A 1 81 ? -5.285 -10.048 11.245 1.00 95.06 81 LEU A O 1
ATOM 661 N N . LEU A 1 82 ? -5.975 -12.004 10.366 1.00 95.94 82 LEU A N 1
ATOM 662 C CA . LEU A 1 82 ? -7.256 -11.483 9.883 1.00 95.94 82 LEU A CA 1
ATOM 663 C C . LEU A 1 82 ? -8.078 -10.871 11.021 1.00 95.94 82 LEU A C 1
ATOM 665 O O . LEU A 1 82 ? -8.552 -9.747 10.897 1.00 95.94 82 LEU A O 1
ATOM 669 N N . LYS A 1 83 ? -8.194 -11.569 12.157 1.00 95.75 83 LYS A N 1
ATOM 670 C CA . LYS A 1 83 ? -8.900 -11.065 13.347 1.00 95.75 83 LYS A CA 1
ATOM 671 C C . LYS A 1 83 ? -8.304 -9.756 13.871 1.00 95.75 83 LYS A C 1
ATOM 673 O O . LYS A 1 83 ? -9.060 -8.867 14.252 1.00 95.75 83 LYS A O 1
ATOM 678 N N . LEU A 1 84 ? -6.976 -9.612 13.852 1.00 94.88 84 LEU A N 1
ATOM 679 C CA . LEU A 1 84 ? -6.318 -8.360 14.238 1.00 94.88 84 LEU A CA 1
ATOM 680 C C . LEU A 1 84 ? -6.642 -7.220 13.261 1.00 94.88 84 LEU A C 1
ATOM 682 O O . LEU A 1 84 ? -6.936 -6.117 13.705 1.00 94.88 84 LEU A O 1
ATOM 686 N N . ILE A 1 85 ? -6.638 -7.481 11.950 1.00 94.50 85 ILE A N 1
ATOM 687 C CA . ILE A 1 85 ? -6.998 -6.478 10.931 1.00 94.50 85 ILE A CA 1
ATOM 688 C C . ILE A 1 85 ? -8.468 -6.065 11.079 1.00 94.50 85 ILE A C 1
ATOM 690 O O . ILE A 1 85 ? -8.780 -4.880 11.051 1.00 94.50 85 ILE A O 1
ATOM 694 N N . VAL A 1 86 ? -9.368 -7.026 11.302 1.00 94.75 86 VAL A N 1
ATOM 695 C CA . VAL A 1 86 ? -10.791 -6.762 11.566 1.00 94.75 86 VAL A CA 1
ATOM 696 C C . VAL A 1 86 ? -10.954 -5.884 12.808 1.00 94.75 86 VAL A C 1
ATOM 698 O O . VAL A 1 86 ? -11.660 -4.883 12.759 1.00 94.75 86 VAL A O 1
ATOM 701 N N . SER A 1 87 ? -10.260 -6.209 13.901 1.00 93.00 87 SER A N 1
ATOM 702 C CA . SER A 1 87 ? -10.278 -5.397 15.123 1.00 93.00 87 SER A CA 1
ATOM 703 C C . SER A 1 87 ? -9.714 -3.992 14.911 1.00 93.00 87 SER A C 1
ATOM 705 O O . SER A 1 87 ? -10.161 -3.062 15.567 1.00 93.00 87 SER A O 1
ATOM 707 N N . TRP A 1 88 ? -8.734 -3.833 14.022 1.00 91.56 88 TRP A N 1
ATOM 708 C CA . TRP A 1 88 ? -8.124 -2.543 13.696 1.00 91.56 88 TRP A CA 1
ATOM 709 C C . TRP A 1 88 ? -9.029 -1.646 12.829 1.00 91.56 88 TRP A C 1
ATOM 711 O O . TRP A 1 88 ? -8.920 -0.419 12.876 1.00 91.56 88 TRP A O 1
ATOM 721 N N . LEU A 1 89 ? -9.934 -2.240 12.046 1.00 91.56 89 LEU A N 1
ATOM 722 C CA . LEU A 1 89 ? -10.886 -1.515 11.195 1.00 91.56 89 LEU A CA 1
ATOM 723 C C . LEU A 1 89 ? -12.232 -1.236 11.879 1.00 91.56 89 LEU A C 1
ATOM 725 O O . LEU A 1 89 ? -12.883 -0.251 11.539 1.00 91.56 89 LEU A O 1
ATOM 729 N N . ASN A 1 90 ? -12.653 -2.092 12.812 1.00 90.56 90 ASN A N 1
ATOM 730 C CA . ASN A 1 90 ? -13.970 -2.018 13.446 1.00 90.56 90 ASN A CA 1
ATOM 731 C C . ASN A 1 90 ? -14.094 -0.902 14.499 1.00 90.56 90 ASN A C 1
ATOM 733 O O . ASN A 1 90 ? -13.116 -0.514 15.129 1.00 90.56 90 ASN A O 1
ATOM 737 N N . ASP A 1 91 ? -15.334 -0.429 14.694 1.00 86.56 91 ASP A N 1
ATOM 738 C CA . ASP A 1 91 ? -15.769 0.571 15.695 1.00 86.56 91 ASP A CA 1
ATOM 739 C C . ASP A 1 91 ? -14.861 1.807 15.805 1.00 86.56 91 ASP A C 1
ATOM 741 O O . ASP A 1 91 ? -14.558 2.312 16.888 1.00 86.56 91 ASP A O 1
ATOM 745 N N . ARG A 1 92 ? -14.404 2.319 14.658 1.00 85.62 92 ARG A N 1
ATOM 746 C CA . ARG A 1 92 ? -13.640 3.564 14.645 1.00 85.62 92 ARG A CA 1
ATOM 747 C C . ARG A 1 92 ? -14.554 4.769 14.766 1.00 85.62 92 ARG A C 1
ATOM 749 O O . ARG A 1 92 ? -15.528 4.908 14.028 1.00 85.62 92 ARG A O 1
ATOM 756 N N . ARG A 1 93 ? -14.145 5.667 15.658 1.00 89.06 93 ARG A N 1
ATOM 757 C CA . ARG A 1 93 ? -14.860 6.883 16.050 1.00 89.06 93 ARG A CA 1
ATOM 758 C C . ARG A 1 93 ? -13.979 8.119 15.837 1.00 89.06 93 ARG A C 1
A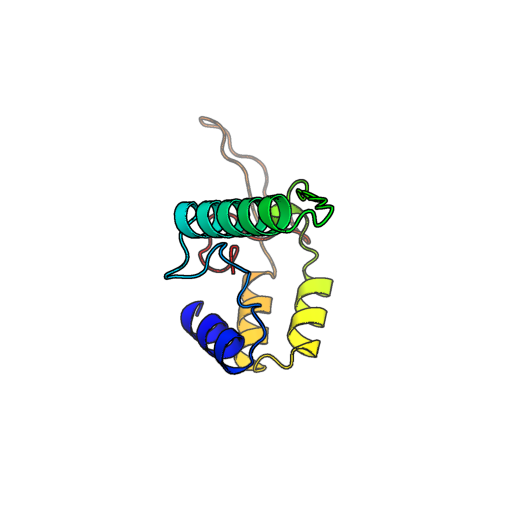TOM 760 O O . ARG A 1 93 ? -13.472 8.682 16.808 1.00 89.06 93 ARG A O 1
ATOM 767 N N . PRO A 1 94 ? -13.687 8.487 14.578 1.00 88.56 94 PRO A N 1
ATOM 768 C CA . PRO A 1 94 ? -12.932 9.694 14.271 1.00 88.56 94 PRO A CA 1
ATOM 769 C C . PRO A 1 94 ? -13.673 10.975 14.665 1.00 88.56 94 PRO A C 1
ATOM 771 O O . PRO A 1 94 ? -14.898 11.017 14.776 1.00 88.56 94 PRO A O 1
ATOM 774 N N . TYR A 1 95 ? -12.883 12.031 14.809 1.00 92.00 95 TYR A N 1
ATOM 775 C CA . TYR A 1 95 ? -13.309 13.421 14.905 1.00 92.00 95 TYR A CA 1
ATOM 776 C C . TYR A 1 95 ? -12.217 14.300 14.274 1.00 92.00 95 TYR A C 1
ATOM 778 O O . TYR A 1 95 ? -11.073 13.862 14.121 1.00 92.00 95 TYR A O 1
ATOM 786 N N . VAL A 1 96 ? -12.557 15.531 13.903 1.00 91.06 96 VAL A N 1
ATOM 787 C CA . VAL A 1 96 ? -11.637 16.504 13.298 1.00 91.06 96 VAL A CA 1
ATOM 788 C C . VAL A 1 96 ? -11.351 17.619 14.299 1.00 91.06 96 VAL A C 1
ATOM 790 O O . VAL A 1 96 ? -12.258 18.073 14.995 1.00 91.06 96 VAL A O 1
ATOM 793 N N . ILE A 1 97 ? -10.094 18.060 14.365 1.00 94.12 97 ILE A N 1
ATOM 794 C CA . ILE A 1 97 ? -9.692 19.280 15.076 1.00 94.12 97 ILE A CA 1
ATOM 795 C C . ILE A 1 97 ? -9.278 20.315 14.033 1.00 94.12 97 ILE A C 1
ATOM 797 O O . ILE A 1 97 ? -8.484 20.007 13.142 1.00 94.12 97 ILE A O 1
ATOM 801 N N . PHE A 1 98 ? -9.792 21.537 14.158 1.00 95.12 98 PHE A N 1
ATOM 802 C CA . PHE A 1 98 ? -9.376 22.678 13.348 1.00 95.12 98 PHE A CA 1
ATOM 803 C C . PHE A 1 98 ? -9.259 23.929 14.227 1.00 95.12 98 PHE A C 1
ATOM 805 O O . PHE A 1 98 ? -10.262 24.461 14.707 1.00 95.12 98 PHE A O 1
ATOM 812 N N . GLY A 1 99 ? -8.023 24.384 14.455 1.00 95.00 99 GLY A N 1
ATOM 813 C CA . GLY A 1 99 ? -7.736 25.405 15.465 1.00 95.00 99 GLY A CA 1
ATOM 814 C C . GLY A 1 99 ? -8.128 24.907 16.858 1.00 95.00 99 GLY A C 1
ATOM 815 O O . GLY A 1 99 ? -7.716 23.823 17.265 1.00 95.00 99 GLY A O 1
ATOM 816 N N . GLU A 1 100 ? -8.961 25.676 17.556 1.00 94.94 100 GLU A N 1
ATOM 817 C CA . GLU A 1 100 ? -9.503 25.318 18.878 1.00 94.94 100 GLU A CA 1
ATOM 818 C C . GLU A 1 100 ? -10.829 24.540 18.800 1.00 94.94 100 GLU A C 1
ATOM 820 O O . GLU A 1 100 ? -11.357 24.096 19.818 1.00 94.94 100 GLU A O 1
ATOM 825 N N . ASN A 1 101 ? -11.372 24.337 17.595 1.00 95.75 101 ASN A N 1
ATOM 826 C CA . ASN A 1 101 ? -12.657 23.672 17.406 1.00 95.75 101 ASN A CA 1
ATOM 827 C C . ASN A 1 101 ? -12.492 22.165 17.197 1.00 95.75 101 ASN A C 1
ATOM 829 O O . ASN A 1 101 ? -11.589 21.706 16.490 1.00 95.75 101 ASN A O 1
ATOM 833 N N . LYS A 1 102 ? -13.427 21.395 17.759 1.00 96.69 102 LYS A N 1
ATOM 834 C CA . LYS A 1 102 ? -13.530 19.941 17.609 1.00 96.69 102 LYS A CA 1
ATOM 835 C C . LYS A 1 102 ? -14.883 19.583 16.998 1.00 96.69 102 LYS A C 1
ATOM 837 O O . LYS A 1 102 ? -15.906 20.093 17.444 1.00 96.69 102 LYS A O 1
ATOM 842 N N . SER A 1 103 ? -14.887 18.707 15.997 1.00 95.69 103 SER A N 1
ATOM 843 C CA . SER A 1 103 ? -16.128 18.170 15.437 1.00 95.69 103 SER A CA 1
ATOM 844 C C . SER A 1 103 ? -16.772 17.146 16.370 1.00 95.69 103 SER A C 1
ATOM 846 O O . SER A 1 103 ? -16.103 16.532 17.207 1.00 95.69 103 SER A O 1
ATOM 848 N N . ASP A 1 104 ? -18.045 16.852 16.122 1.00 95.69 104 ASP A N 1
ATOM 849 C CA . ASP A 1 104 ? -18.666 15.647 16.659 1.00 95.69 104 ASP A CA 1
ATOM 850 C C . ASP A 1 104 ? -17.929 14.384 16.197 1.00 95.69 104 ASP A C 1
ATOM 852 O O . ASP A 1 104 ? -17.236 14.362 15.168 1.00 95.69 104 ASP A O 1
ATOM 856 N N . ILE A 1 105 ? -18.086 13.321 16.984 1.00 94.12 105 ILE A N 1
ATOM 857 C CA . ILE A 1 105 ? -17.641 11.983 16.606 1.00 94.12 105 ILE A CA 1
ATOM 858 C C . ILE A 1 105 ? -18.533 11.480 15.472 1.00 94.12 105 ILE A C 1
ATOM 860 O O . ILE A 1 105 ? -19.758 11.532 15.569 1.00 94.12 105 ILE A O 1
ATOM 864 N N . PHE A 1 106 ? -17.924 10.921 14.432 1.00 88.62 106 PHE A N 1
ATOM 865 C CA . PHE A 1 106 ? -18.642 10.280 13.333 1.00 88.62 106 PHE A CA 1
ATOM 866 C C . PHE A 1 106 ? -18.166 8.843 13.122 1.00 88.62 106 PHE A C 1
ATOM 868 O O . PHE A 1 106 ? -17.088 8.458 13.568 1.00 88.62 106 PHE A O 1
ATOM 875 N N . TYR A 1 107 ? -18.983 8.037 12.443 1.00 86.62 107 TYR A N 1
ATOM 876 C CA . TYR A 1 107 ? -18.665 6.645 12.123 1.00 86.62 107 TYR A CA 1
ATOM 877 C C . TYR A 1 107 ? -18.190 6.506 10.675 1.00 86.62 107 TYR A C 1
ATOM 879 O O . TYR A 1 107 ? -18.679 7.178 9.767 1.00 86.62 107 TYR A O 1
ATOM 887 N N . THR A 1 108 ? -17.240 5.600 10.456 1.00 83.56 108 THR A N 1
ATOM 888 C CA . THR A 1 108 ? -16.633 5.309 9.149 1.00 83.56 108 THR A CA 1
ATOM 889 C C . THR A 1 108 ? -16.710 3.809 8.886 1.00 83.56 108 THR A C 1
ATOM 891 O O . THR A 1 108 ? -16.248 3.000 9.687 1.00 83.56 108 THR A O 1
ATOM 894 N N . TYR A 1 109 ? -17.289 3.445 7.740 1.00 86.44 109 TYR A N 1
ATOM 895 C CA . TYR A 1 109 ? -17.369 2.059 7.244 1.00 86.44 109 TYR A CA 1
ATOM 896 C C . TYR A 1 109 ? -16.458 1.810 6.031 1.00 86.44 109 TYR A C 1
ATOM 898 O O . TYR A 1 109 ? -16.436 0.722 5.446 1.00 86.44 109 TYR A O 1
ATOM 906 N N . VAL A 1 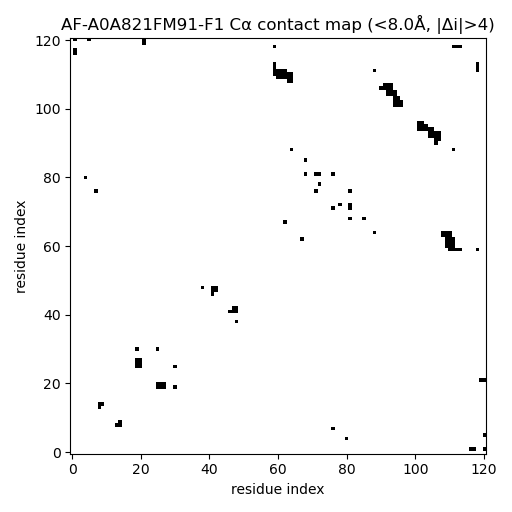110 ? -15.748 2.860 5.620 1.00 91.50 110 VAL A N 1
ATOM 907 C CA . VAL A 1 110 ? -14.782 2.874 4.531 1.00 91.50 110 VAL A CA 1
ATOM 908 C C . VAL A 1 110 ? -13.571 3.687 4.955 1.00 91.50 110 VAL A C 1
ATOM 910 O O . VAL A 1 110 ? -13.674 4.627 5.743 1.00 91.50 110 VAL A O 1
ATOM 913 N N . GLY A 1 111 ? -12.426 3.313 4.418 1.00 92.00 111 GLY A N 1
ATOM 914 C CA . GLY A 1 111 ? -11.180 4.030 4.559 1.00 92.00 111 GLY A CA 1
ATOM 915 C C . GLY A 1 111 ? -10.232 3.428 5.588 1.00 92.00 111 GLY A C 1
ATOM 916 O O . GLY A 1 111 ? -10.637 2.827 6.585 1.00 92.00 111 GLY A O 1
ATOM 917 N N . LEU A 1 112 ? -8.940 3.584 5.356 1.00 92.38 112 LEU A N 1
ATOM 918 C CA . LEU A 1 112 ? -7.873 3.175 6.259 1.00 92.38 112 LEU A CA 1
ATOM 919 C C . LEU A 1 112 ? -7.467 4.364 7.141 1.00 92.38 112 LEU A C 1
ATOM 921 O O . LEU A 1 112 ? -7.593 5.511 6.716 1.00 92.38 112 LEU A O 1
ATOM 925 N N . PRO A 1 113 ? -7.004 4.131 8.379 1.00 87.75 113 PRO A N 1
ATOM 926 C CA . PRO A 1 113 ? -6.584 5.218 9.247 1.00 87.75 113 PRO A CA 1
ATOM 927 C C . PRO A 1 113 ? -5.242 5.763 8.745 1.00 87.75 113 PRO A C 1
ATOM 929 O O . PRO A 1 113 ? -4.198 5.118 8.879 1.00 87.75 113 PRO A O 1
ATOM 932 N N . GLN A 1 114 ? -5.268 6.939 8.122 1.00 82.19 114 GLN A N 1
ATOM 933 C CA . GLN A 1 114 ? -4.057 7.605 7.647 1.00 82.19 114 GLN A CA 1
ATOM 934 C C . GLN A 1 114 ? -3.138 7.923 8.841 1.00 82.19 114 GLN A C 1
ATOM 936 O O . GLN A 1 114 ? -3.601 8.388 9.879 1.00 82.19 114 GLN A O 1
ATOM 941 N N . GLY A 1 115 ? -1.848 7.601 8.721 1.00 83.44 115 GLY A N 1
ATOM 942 C CA . GLY A 1 115 ? -0.876 7.679 9.823 1.00 83.44 115 GLY A CA 1
ATOM 943 C C . GLY A 1 115 ? -0.646 6.360 10.572 1.00 83.44 115 GLY A C 1
ATOM 944 O O . GLY A 1 115 ? 0.327 6.240 11.311 1.00 83.44 115 GLY A O 1
ATOM 945 N N . SER A 1 116 ? -1.471 5.332 10.347 1.00 88.31 116 SER A N 1
ATOM 946 C CA . SER A 1 116 ? -1.146 3.975 10.796 1.00 88.31 116 SER A CA 1
ATOM 947 C C . SER A 1 116 ? -0.131 3.322 9.861 1.00 88.31 116 SER A C 1
ATOM 949 O O . SER A 1 116 ? -0.283 3.387 8.645 1.00 88.31 116 SER A O 1
ATOM 951 N N . SER A 1 117 ? 0.856 2.618 10.419 1.00 87.38 117 SER A N 1
ATOM 952 C CA . SER A 1 117 ? 1.855 1.870 9.642 1.00 87.38 117 SER A CA 1
ATOM 953 C C . SER A 1 117 ? 1.279 0.688 8.855 1.00 87.38 117 SER A C 1
ATOM 955 O O . SER A 1 117 ? 1.925 0.206 7.934 1.00 87.38 117 SER A O 1
ATOM 957 N N . LEU A 1 118 ? 0.071 0.226 9.199 1.00 89.94 118 LEU A N 1
ATOM 958 C CA . LEU A 1 118 ? -0.638 -0.826 8.466 1.00 89.94 118 LEU A CA 1
ATOM 959 C C . LEU A 1 118 ? -1.367 -0.311 7.228 1.00 89.94 118 LEU A C 1
ATOM 961 O O . LEU A 1 118 ? -1.659 -1.099 6.346 1.00 89.94 118 LEU A O 1
ATOM 965 N N . SER A 1 119 ? -1.701 0.977 7.160 1.00 91.19 119 SER A N 1
ATOM 966 C CA . SER A 1 119 ? -2.485 1.505 6.039 1.00 91.19 119 SER A CA 1
ATOM 967 C C . SER A 1 119 ? -1.765 1.407 4.696 1.00 91.19 119 SER A C 1
ATOM 969 O O . SER A 1 119 ? -2.423 1.027 3.733 1.00 91.19 119 SER A O 1
ATOM 971 N N . PRO A 1 120 ? -0.458 1.722 4.596 1.00 87.62 120 PRO A N 1
ATOM 972 C CA . PRO A 1 120 ? 0.252 1.694 3.322 1.00 87.62 120 PRO A CA 1
ATOM 973 C C . PRO A 1 120 ? 0.622 0.299 2.801 1.00 87.62 120 PRO A C 1
ATOM 975 O O . PRO A 1 120 ? 1.160 0.212 1.698 1.00 87.62 120 PRO A O 1
ATOM 978 N N . PHE A 1 121 ? 0.388 -0.762 3.580 1.00 83.50 121 PHE A N 1
ATOM 979 C CA . PHE A 1 121 ? 0.772 -2.137 3.252 1.00 83.50 121 PHE A CA 1
ATOM 980 C C . PHE A 1 121 ? -0.457 -3.031 3.068 1.00 83.50 121 PHE A C 1
ATOM 982 O O . PHE A 1 121 ? -0.591 -3.628 1.978 1.00 83.50 121 PHE A O 1
#

pLDDT: mean 92.74, std 3.6, range [82.19, 98.25]